Protein AF-A0A9N9KKE2-F1 (afdb_monomer)

InterPro domains:
  IPR001128 Cytochrome P450 [PF00067] (2-79)
  IPR002401 Cytochrome P450, E-class, group I [PR00463] (6-23)
  IPR002401 Cytochrome P450, E-class, group I [PR00463] (26-52)
  IPR002401 Cytochrome P450, E-class, group I [PR00463] (71-81)
  IPR036396 Cytochrome P450 superfamily [G3DSA:1.10.630.10] (1-81)
  IPR036396 Cytochrome P450 superfamily [SSF48264] (2-80)
  IPR050196 Cytochrome P450 Monooxygenases [PTHR24291] (3-79)

Sequence (81 aa):
PMTVNEIKAVLFDVLLGGVSALSSALCFIIYNVAKNPEILGKIHKEIEQVIGLDPDTEITHENLKKCHYLEALIKEAMRHT

Solvent-accessible surface area (backbone atoms only — not comparable to full-atom values): 4688 Å² total; per-residue (Å²): 134,86,50,74,65,56,53,50,52,53,52,49,51,53,48,57,58,46,50,56,56,51,51,51,29,50,52,47,44,52,53,52,36,73,75,33,61,69,55,44,53,50,46,53,51,46,44,42,73,60,68,44,85,57,87,84,56,82,88,46,73,76,41,58,72,67,39,57,66,55,50,51,51,53,52,53,25,58,71,77,100

Structure (mmCIF, N/CA/C/O backbone):
data_AF-A0A9N9KKE2-F1
#
_entry.id   AF-A0A9N9KKE2-F1
#
loop_
_atom_site.group_PDB
_atom_site.id
_atom_site.type_symbol
_atom_site.label_atom_id
_atom_site.label_alt_id
_atom_site.label_comp_id
_atom_site.label_asym_id
_atom_site.label_entity_id
_atom_site.label_seq_id
_atom_site.pdbx_PDB_ins_code
_atom_site.Cartn_x
_atom_site.Cartn_y
_atom_site.Cartn_z
_atom_site.occupancy
_atom_site.B_iso_or_equiv
_atom_site.auth_seq_id
_atom_site.auth_comp_id
_atom_site.auth_asym_id
_atom_site.auth_atom_id
_atom_site.pdbx_PDB_model_num
ATOM 1 N N . PRO A 1 1 ? 12.970 -0.628 -34.103 1.00 78.50 1 PRO A N 1
ATOM 2 C CA . PRO A 1 1 ? 12.777 -1.677 -33.073 1.00 78.50 1 PRO A CA 1
ATOM 3 C C . PRO A 1 1 ? 13.810 -1.538 -31.946 1.00 78.50 1 PRO A C 1
ATOM 5 O O . PRO A 1 1 ? 14.991 -1.400 -32.245 1.00 78.50 1 PRO A O 1
ATOM 8 N N . MET A 1 2 ? 13.364 -1.532 -30.684 1.00 84.81 2 MET A N 1
ATOM 9 C CA . MET A 1 2 ? 14.269 -1.482 -29.526 1.00 84.81 2 MET A CA 1
ATOM 10 C C . MET A 1 2 ? 15.061 -2.786 -29.402 1.00 84.81 2 MET A C 1
ATOM 12 O O . MET A 1 2 ? 14.530 -3.874 -29.639 1.00 84.81 2 MET A O 1
ATOM 16 N N . THR A 1 3 ? 16.324 -2.677 -29.015 1.00 95.88 3 THR A N 1
ATOM 17 C CA . THR A 1 3 ? 17.183 -3.813 -28.685 1.00 95.88 3 THR A CA 1
ATOM 18 C C . THR A 1 3 ? 16.819 -4.391 -27.316 1.00 95.88 3 THR A C 1
ATOM 20 O O . THR A 1 3 ? 16.254 -3.719 -26.455 1.00 95.88 3 THR A O 1
ATOM 23 N N . VAL A 1 4 ? 17.199 -5.647 -27.066 1.00 94.75 4 VAL A N 1
ATOM 24 C CA . VAL A 1 4 ? 16.995 -6.297 -25.757 1.00 94.75 4 VAL A CA 1
ATOM 25 C C . VAL A 1 4 ? 17.665 -5.512 -24.621 1.00 94.75 4 VAL A C 1
ATOM 27 O O . VAL A 1 4 ? 17.148 -5.483 -23.507 1.00 94.75 4 VAL A O 1
ATOM 30 N N . ASN A 1 5 ? 18.795 -4.854 -24.892 1.00 94.56 5 ASN A N 1
ATOM 31 C CA . ASN A 1 5 ? 19.498 -4.046 -23.896 1.00 94.56 5 ASN A CA 1
ATOM 32 C C . ASN A 1 5 ? 18.743 -2.755 -23.567 1.00 94.56 5 ASN A C 1
ATOM 34 O O . ASN A 1 5 ? 18.655 -2.400 -22.397 1.00 94.56 5 ASN A O 1
ATOM 38 N N . GLU A 1 6 ? 18.144 -2.100 -24.563 1.00 94.31 6 GLU A N 1
ATOM 39 C CA . GLU A 1 6 ? 17.289 -0.928 -24.339 1.00 94.31 6 GLU A CA 1
ATOM 40 C C . GLU A 1 6 ? 16.022 -1.304 -23.560 1.00 94.31 6 GLU A C 1
ATOM 42 O O . GLU A 1 6 ? 15.662 -0.611 -22.614 1.00 94.31 6 GLU A O 1
ATOM 47 N N . ILE A 1 7 ? 15.400 -2.450 -23.866 1.00 95.25 7 ILE A N 1
ATOM 48 C CA . ILE A 1 7 ? 14.243 -2.960 -23.105 1.00 95.25 7 ILE A CA 1
ATOM 49 C C . ILE A 1 7 ? 14.622 -3.214 -21.640 1.00 95.25 7 ILE A C 1
ATOM 51 O O . ILE A 1 7 ? 13.885 -2.828 -20.733 1.00 95.25 7 ILE A O 1
ATOM 55 N N . LYS A 1 8 ? 15.781 -3.837 -21.392 1.00 94.38 8 LYS A N 1
ATOM 56 C CA . LYS A 1 8 ? 16.285 -4.056 -20.028 1.00 94.38 8 LYS A CA 1
ATOM 57 C C . LYS A 1 8 ? 16.553 -2.738 -19.311 1.00 94.38 8 LYS A C 1
ATOM 59 O O . LYS A 1 8 ? 16.176 -2.612 -18.152 1.00 94.38 8 LYS A O 1
ATOM 64 N N . ALA A 1 9 ? 17.176 -1.773 -19.984 1.00 94.38 9 ALA A N 1
ATOM 65 C CA . ALA A 1 9 ? 17.470 -0.468 -19.403 1.00 94.38 9 ALA A CA 1
ATOM 66 C C . ALA A 1 9 ? 16.187 0.265 -18.984 1.00 94.38 9 ALA A C 1
ATOM 68 O O . ALA A 1 9 ? 16.095 0.710 -17.845 1.00 94.38 9 ALA A O 1
ATOM 69 N N . VAL A 1 10 ? 15.171 0.301 -19.853 1.00 94.38 10 VAL A N 1
ATOM 70 C CA . VAL A 1 10 ? 13.864 0.903 -19.540 1.00 94.38 10 VAL A CA 1
ATOM 71 C C . VAL A 1 10 ? 13.176 0.178 -18.384 1.00 94.38 10 VAL A C 1
ATOM 73 O O . VAL A 1 10 ? 12.640 0.823 -17.489 1.00 94.38 10 VAL A O 1
ATOM 76 N N . LEU A 1 11 ? 13.215 -1.158 -18.359 1.00 93.88 11 LEU A N 1
ATOM 77 C CA . LEU A 1 11 ? 12.649 -1.928 -17.251 1.00 93.88 11 LEU A CA 1
ATOM 78 C C . LEU A 1 11 ? 13.327 -1.579 -15.918 1.00 93.88 11 LEU A C 1
ATOM 80 O O . LEU A 1 11 ? 12.641 -1.369 -14.922 1.00 93.88 11 LEU A O 1
ATOM 84 N N . PHE A 1 12 ? 14.659 -1.502 -15.898 1.00 94.19 12 PHE A N 1
ATOM 85 C CA . PHE A 1 12 ? 15.404 -1.116 -14.699 1.00 94.19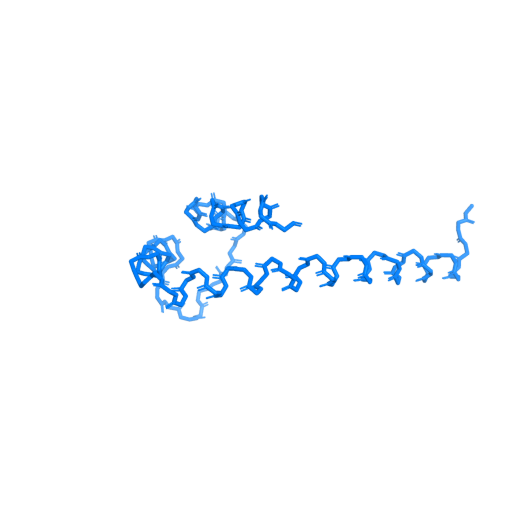 12 PHE A CA 1
ATOM 86 C C . PHE A 1 12 ? 15.084 0.308 -14.252 1.00 94.19 12 PHE A C 1
ATOM 88 O O . PHE A 1 12 ? 14.907 0.528 -13.057 1.00 94.19 12 PHE A O 1
ATOM 95 N N . ASP A 1 13 ? 14.972 1.247 -15.188 1.00 91.81 13 ASP A N 1
ATOM 96 C CA . ASP A 1 13 ? 14.641 2.640 -14.888 1.00 91.81 13 ASP A CA 1
ATOM 97 C C . ASP A 1 13 ? 13.249 2.763 -14.244 1.00 91.81 13 ASP A C 1
ATOM 99 O O . ASP A 1 13 ? 13.100 3.348 -13.170 1.00 91.81 13 ASP A O 1
ATOM 103 N N . VAL A 1 14 ? 12.242 2.091 -14.818 1.00 92.00 14 VAL A N 1
ATOM 104 C CA . VAL A 1 14 ? 10.878 2.041 -14.263 1.00 92.00 14 VAL A CA 1
ATOM 105 C C . VAL A 1 14 ? 10.856 1.393 -12.878 1.00 92.00 14 VAL A C 1
ATOM 107 O O . VAL A 1 14 ? 10.184 1.893 -11.976 1.00 92.00 14 VAL A O 1
ATOM 110 N N . LEU A 1 15 ? 11.590 0.294 -12.685 1.00 92.12 15 LEU A N 1
ATOM 111 C CA . LEU A 1 15 ? 11.662 -0.383 -11.390 1.00 92.12 15 LEU A CA 1
ATOM 112 C C . LEU A 1 15 ? 12.320 0.504 -10.328 1.00 92.12 15 LEU A C 1
ATOM 114 O O . LEU A 1 15 ? 11.770 0.650 -9.240 1.00 92.12 15 LEU A O 1
ATOM 118 N N . LEU A 1 16 ? 13.464 1.120 -10.629 1.00 89.50 16 LEU A N 1
ATOM 119 C CA . LEU A 1 16 ? 14.174 1.983 -9.680 1.00 89.50 16 LEU A CA 1
ATOM 120 C C . LEU A 1 16 ? 13.356 3.232 -9.326 1.00 89.50 16 LEU A C 1
ATOM 122 O O . LEU A 1 16 ? 13.226 3.571 -8.144 1.00 89.50 16 LEU A O 1
ATOM 126 N N . GLY A 1 17 ? 12.751 3.876 -10.327 1.00 86.31 17 GLY A N 1
ATOM 127 C CA . GLY A 1 17 ? 11.855 5.013 -10.118 1.00 86.31 17 GLY A CA 1
ATOM 128 C C . GLY A 1 17 ? 10.630 4.636 -9.283 1.00 86.31 17 GLY A C 1
ATOM 129 O O . GLY A 1 17 ? 10.295 5.326 -8.322 1.00 86.31 17 GLY A O 1
ATOM 130 N N . GLY A 1 18 ? 10.002 3.497 -9.586 1.00 85.50 18 GLY A N 1
ATOM 131 C CA . GLY A 1 18 ? 8.817 3.020 -8.876 1.00 85.50 18 GLY A CA 1
ATOM 132 C C . GLY A 1 18 ? 9.091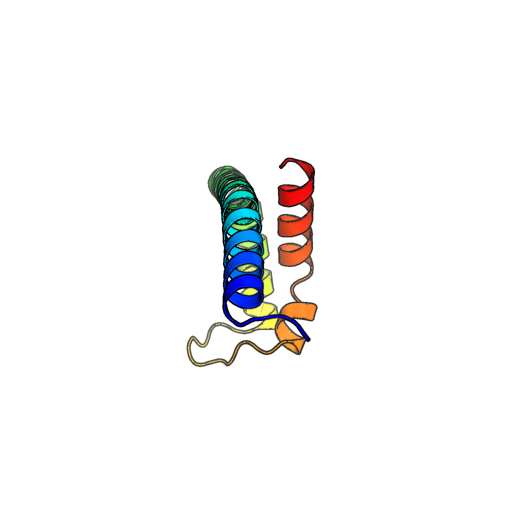 2.622 -7.425 1.00 85.50 18 GLY A C 1
ATOM 133 O O . GLY A 1 18 ? 8.327 2.989 -6.534 1.00 85.50 18 GLY A O 1
ATOM 134 N N . VAL A 1 19 ? 10.189 1.907 -7.160 1.00 89.69 19 VAL A N 1
ATOM 135 C CA . VAL A 1 19 ? 10.511 1.395 -5.815 1.00 89.69 19 VAL A CA 1
ATOM 136 C C . VAL A 1 19 ? 10.714 2.528 -4.813 1.00 89.69 19 VAL A C 1
ATOM 138 O O . VAL A 1 19 ? 10.193 2.457 -3.700 1.00 89.69 19 VAL A O 1
ATOM 141 N N . SER A 1 20 ? 11.437 3.582 -5.196 1.00 82.06 20 SER A N 1
ATOM 142 C CA . SER A 1 20 ? 11.697 4.715 -4.300 1.00 82.06 20 SER A CA 1
ATOM 143 C C . SER A 1 20 ? 10.410 5.461 -3.924 1.00 82.06 20 SER A C 1
ATOM 145 O O . SER A 1 20 ? 10.153 5.679 -2.738 1.00 82.06 20 SER A O 1
ATOM 147 N N . ALA A 1 21 ? 9.556 5.769 -4.904 1.00 83.44 21 ALA A N 1
ATOM 148 C CA . ALA A 1 21 ? 8.274 6.434 -4.676 1.00 83.44 21 ALA A CA 1
ATOM 149 C C . ALA A 1 21 ? 7.310 5.581 -3.828 1.00 83.44 21 ALA A C 1
ATOM 151 O O . ALA A 1 21 ? 6.724 6.078 -2.864 1.00 83.44 21 ALA A O 1
ATOM 152 N N . LEU A 1 22 ? 7.188 4.283 -4.140 1.00 87.94 22 LEU A N 1
ATOM 153 C CA . LEU A 1 22 ? 6.345 3.351 -3.383 1.00 87.94 22 LEU A CA 1
ATOM 154 C C . LEU A 1 22 ? 6.828 3.191 -1.939 1.00 87.94 22 LEU A C 1
ATOM 156 O O . LEU A 1 22 ? 6.008 3.170 -1.024 1.00 87.94 22 LEU A O 1
ATOM 160 N N . SER A 1 23 ? 8.144 3.114 -1.717 1.00 88.62 23 SER A N 1
ATOM 161 C CA . SER A 1 23 ? 8.715 2.998 -0.372 1.00 88.62 23 SER A CA 1
ATOM 162 C C . SER A 1 23 ? 8.352 4.199 0.500 1.00 88.62 23 SER A C 1
ATOM 164 O O . SER A 1 23 ? 7.937 4.017 1.645 1.00 88.62 23 SER A O 1
ATOM 166 N N . SER A 1 24 ? 8.487 5.419 -0.022 1.00 87.31 24 SER A N 1
ATOM 167 C CA . SER A 1 24 ? 8.154 6.636 0.724 1.00 87.31 24 SER A CA 1
ATOM 168 C C . SER A 1 24 ? 6.655 6.728 1.024 1.00 87.31 24 SER A C 1
ATOM 170 O O . SER A 1 24 ? 6.277 6.972 2.173 1.00 87.31 24 SER A O 1
ATOM 172 N N . ALA A 1 25 ? 5.803 6.427 0.037 1.00 88.38 25 ALA A N 1
ATOM 173 C CA . ALA A 1 25 ? 4.354 6.404 0.224 1.00 88.38 25 ALA A CA 1
ATOM 174 C C . ALA A 1 25 ? 3.931 5.371 1.284 1.00 88.38 25 ALA A C 1
ATOM 176 O O . ALA A 1 25 ? 3.159 5.693 2.188 1.00 88.38 25 ALA A O 1
ATOM 177 N N . LEU A 1 26 ? 4.476 4.150 1.233 1.00 90.31 26 LEU A N 1
ATOM 178 C CA . LEU A 1 26 ? 4.194 3.102 2.219 1.00 90.31 26 LEU A CA 1
ATOM 179 C C . LEU A 1 26 ? 4.649 3.497 3.626 1.00 90.31 26 LEU A C 1
ATOM 181 O O . LEU A 1 26 ? 3.889 3.317 4.578 1.00 90.31 26 LEU A O 1
ATOM 185 N N . CYS A 1 27 ? 5.842 4.081 3.771 1.00 91.50 27 CYS A N 1
ATOM 186 C CA . CYS A 1 27 ? 6.312 4.603 5.056 1.00 91.50 27 CYS A CA 1
ATOM 187 C C . CYS A 1 27 ? 5.347 5.649 5.627 1.00 91.50 27 CYS A C 1
ATOM 189 O O . CYS A 1 27 ? 5.004 5.585 6.809 1.00 91.50 27 CYS A O 1
ATOM 191 N N . PHE A 1 28 ? 4.872 6.580 4.796 1.00 89.94 28 PHE A N 1
ATOM 192 C CA . PHE A 1 28 ? 3.921 7.601 5.226 1.00 89.94 28 PHE A CA 1
ATOM 193 C C . PHE A 1 28 ? 2.573 6.997 5.639 1.00 89.94 28 PHE A C 1
ATOM 195 O O . PHE A 1 28 ? 2.025 7.372 6.681 1.00 89.94 28 PHE A O 1
ATOM 202 N N . ILE A 1 29 ? 2.052 6.040 4.864 1.00 91.75 29 ILE A N 1
ATOM 203 C CA . ILE A 1 29 ? 0.813 5.318 5.184 1.00 91.75 29 ILE A CA 1
ATOM 204 C C . ILE A 1 29 ? 0.952 4.619 6.536 1.00 91.75 29 ILE A C 1
ATOM 206 O O . ILE A 1 29 ? 0.147 4.862 7.432 1.00 91.75 29 ILE A O 1
ATOM 210 N N . ILE A 1 30 ? 1.994 3.801 6.713 1.00 91.50 30 ILE A N 1
ATOM 211 C CA . ILE A 1 30 ? 2.218 3.038 7.948 1.00 91.50 30 ILE A CA 1
ATOM 212 C C . ILE A 1 30 ? 2.367 3.984 9.142 1.00 91.50 30 ILE A C 1
ATOM 214 O O . ILE A 1 30 ? 1.743 3.757 10.177 1.00 91.50 30 ILE A O 1
ATOM 218 N N . TYR A 1 31 ? 3.129 5.071 8.996 1.00 91.19 31 TYR A N 1
ATOM 219 C CA . TYR A 1 31 ? 3.299 6.072 10.049 1.00 91.19 31 TYR A CA 1
ATOM 220 C C . TYR A 1 31 ? 1.962 6.692 10.484 1.00 91.19 31 TYR A C 1
ATOM 222 O O . TYR A 1 31 ? 1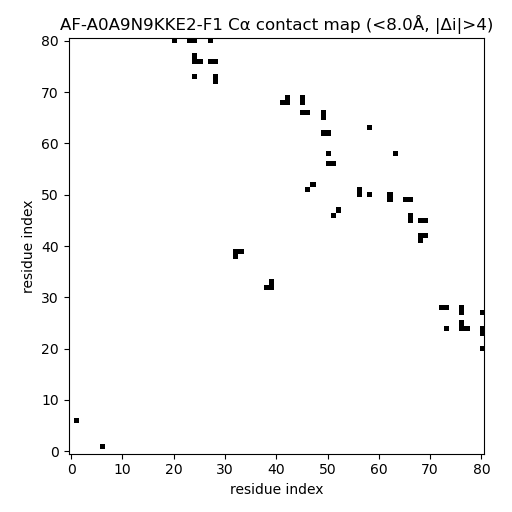.670 6.772 11.679 1.00 91.19 31 TYR A O 1
ATOM 230 N N . ASN A 1 32 ? 1.123 7.100 9.528 1.00 88.06 32 ASN A N 1
ATOM 231 C CA . ASN A 1 32 ? -0.168 7.718 9.832 1.00 88.06 32 ASN A CA 1
ATOM 232 C C . ASN A 1 32 ? -1.169 6.718 10.412 1.00 88.06 32 ASN A C 1
ATOM 234 O O . ASN A 1 32 ? -1.883 7.060 11.352 1.00 88.06 32 ASN A O 1
ATOM 238 N N . VAL A 1 33 ? -1.207 5.489 9.899 1.00 92.00 33 VAL A N 1
ATOM 239 C CA . VAL A 1 33 ? -2.084 4.429 10.412 1.00 92.00 33 VAL A CA 1
ATOM 240 C C . VAL A 1 33 ? -1.682 4.033 11.836 1.00 92.00 33 VAL A C 1
ATOM 242 O O . VAL A 1 33 ? -2.546 3.909 12.700 1.00 92.00 33 VAL A O 1
ATOM 245 N N . ALA A 1 34 ? -0.381 3.904 12.117 1.00 91.00 34 ALA A N 1
ATOM 246 C CA . ALA A 1 34 ? 0.120 3.565 13.451 1.00 91.00 34 ALA A CA 1
ATOM 247 C C . ALA A 1 34 ? -0.170 4.659 14.492 1.00 91.00 34 ALA A C 1
ATOM 249 O O . ALA A 1 34 ? -0.396 4.357 15.663 1.00 91.00 34 ALA A O 1
ATOM 250 N N . LYS A 1 35 ? -0.169 5.931 14.076 1.00 92.12 35 LYS A N 1
ATOM 251 C CA . LYS A 1 35 ? -0.437 7.073 14.961 1.00 92.12 35 LYS A CA 1
ATOM 252 C C . LYS A 1 35 ? -1.932 7.333 15.185 1.00 92.12 35 LYS A C 1
ATOM 254 O O . LYS A 1 35 ? -2.284 7.920 16.204 1.00 92.12 35 LYS A O 1
ATOM 259 N N . ASN A 1 36 ? -2.790 6.903 14.260 1.00 91.88 36 ASN A N 1
ATOM 260 C CA . ASN A 1 36 ? -4.226 7.186 14.266 1.00 91.88 36 ASN A CA 1
ATOM 261 C C . ASN A 1 36 ? -5.029 5.871 14.186 1.00 91.88 36 ASN A C 1
ATOM 263 O O . ASN A 1 36 ? -5.441 5.455 13.096 1.00 91.88 36 ASN A O 1
ATOM 267 N N . PRO A 1 37 ? -5.266 5.185 15.318 1.00 92.12 37 PRO A N 1
ATOM 268 C CA . PRO A 1 37 ? -5.965 3.900 15.335 1.00 92.12 37 PRO A CA 1
ATOM 269 C C . PRO A 1 37 ? -7.400 3.984 14.791 1.00 92.12 37 PRO A C 1
ATOM 271 O O . PRO A 1 37 ? -7.918 2.981 14.2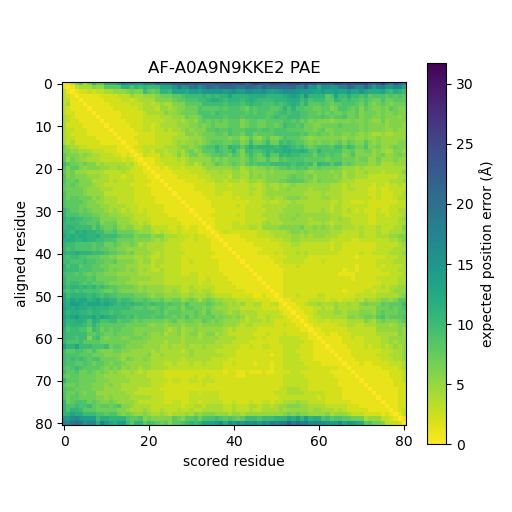95 1.00 92.12 37 PRO A O 1
ATOM 274 N N . GLU A 1 38 ? -8.045 5.159 14.801 1.00 94.25 38 GLU A N 1
ATOM 275 C CA . GLU A 1 38 ? -9.352 5.318 14.155 1.00 94.25 38 GLU A CA 1
ATOM 276 C C . GLU A 1 38 ? -9.293 5.153 12.631 1.00 94.25 38 GLU A C 1
ATOM 278 O O . GLU A 1 38 ? -10.257 4.676 12.029 1.00 94.25 38 GLU A O 1
ATOM 283 N N . ILE A 1 39 ? -8.169 5.516 12.001 1.00 92.88 39 ILE A N 1
ATOM 284 C CA . ILE A 1 39 ? -7.950 5.329 10.562 1.00 92.88 39 ILE A CA 1
ATOM 285 C C . ILE A 1 39 ? -7.829 3.835 10.268 1.00 92.88 39 ILE A C 1
ATOM 287 O O . ILE A 1 39 ? -8.503 3.338 9.365 1.00 92.88 39 ILE A O 1
ATOM 291 N N . LEU A 1 40 ? -7.043 3.108 11.071 1.00 91.94 40 LEU A N 1
ATOM 292 C CA . LEU A 1 40 ? -6.913 1.657 10.947 1.00 91.94 40 LEU A CA 1
ATOM 293 C C . LEU A 1 40 ? -8.276 0.966 11.060 1.00 91.94 40 LEU A C 1
ATOM 295 O O . LEU A 1 40 ? -8.617 0.149 10.210 1.00 91.94 40 LEU A O 1
ATOM 299 N N . GLY A 1 41 ? -9.081 1.342 12.058 1.00 94.75 41 GLY A N 1
ATOM 300 C CA . GLY A 1 41 ? -10.422 0.785 12.246 1.00 94.75 41 GLY A CA 1
ATOM 301 C C . GLY A 1 41 ? -11.352 1.031 11.053 1.00 94.75 41 GLY A C 1
ATOM 302 O O . GLY A 1 41 ? -12.097 0.133 10.660 1.00 94.75 41 GLY A O 1
ATOM 303 N N . LYS A 1 42 ? -11.289 2.217 10.433 1.00 95.12 42 LYS A N 1
ATOM 304 C CA . LYS A 1 42 ? -12.069 2.533 9.223 1.00 95.12 42 LYS A CA 1
ATOM 305 C C . LYS A 1 42 ? -11.639 1.696 8.021 1.00 95.12 42 LYS A C 1
ATOM 307 O O . LYS A 1 42 ? -12.508 1.175 7.331 1.00 95.12 42 LYS A O 1
ATOM 312 N N . ILE A 1 43 ? -10.333 1.540 7.800 1.00 93.81 43 ILE A N 1
ATOM 313 C CA . ILE A 1 43 ? -9.791 0.724 6.701 1.00 93.81 43 ILE A CA 1
ATOM 314 C C . ILE A 1 43 ? -10.182 -0.741 6.886 1.00 93.81 43 ILE A C 1
ATOM 316 O O . ILE A 1 43 ? -10.682 -1.361 5.956 1.00 93.81 43 ILE A O 1
ATOM 320 N N . HIS A 1 44 ? -10.003 -1.283 8.094 1.00 93.56 44 HIS A N 1
ATOM 321 C CA . HIS A 1 44 ? -10.365 -2.669 8.393 1.00 93.56 44 HIS A CA 1
ATOM 322 C C . HIS A 1 44 ? -11.850 -2.925 8.134 1.00 93.56 44 HIS A C 1
ATOM 324 O O . HIS A 1 44 ? -12.203 -3.893 7.469 1.00 93.56 44 HIS A O 1
ATOM 330 N N . LYS A 1 45 ? -12.710 -2.012 8.599 1.00 96.44 45 LYS A N 1
ATOM 331 C CA . LYS A 1 45 ? -14.152 -2.099 8.380 1.00 96.44 45 LYS A CA 1
ATOM 332 C C . LYS A 1 45 ? -14.521 -2.004 6.900 1.00 96.44 45 LYS A C 1
ATOM 334 O O . LYS A 1 45 ? -15.409 -2.721 6.459 1.00 96.44 45 LYS A O 1
ATOM 339 N N . GLU A 1 46 ? -13.869 -1.130 6.137 1.00 96.31 46 GLU A N 1
ATOM 340 C CA . GLU A 1 46 ? -14.101 -1.033 4.693 1.00 96.31 46 GLU A CA 1
ATOM 341 C C . GLU A 1 46 ? -13.706 -2.329 3.976 1.00 96.31 46 GLU A C 1
ATOM 343 O O . GLU A 1 46 ? -14.492 -2.855 3.191 1.00 96.31 46 GLU A O 1
ATOM 348 N N . ILE A 1 47 ? -12.530 -2.881 4.283 1.00 94.19 47 ILE A N 1
ATOM 349 C CA . ILE A 1 47 ? -12.059 -4.146 3.704 1.00 94.19 47 ILE A CA 1
ATOM 350 C C . ILE A 1 47 ? -13.023 -5.285 4.047 1.00 94.19 47 ILE A C 1
ATOM 352 O O . ILE A 1 47 ? -13.430 -6.028 3.158 1.00 94.19 47 ILE A O 1
ATOM 356 N N . GLU A 1 48 ? -13.449 -5.386 5.305 1.00 95.56 48 GLU A N 1
ATOM 357 C CA . GLU A 1 48 ? -14.435 -6.374 5.747 1.00 95.56 48 GLU A CA 1
ATOM 358 C C . GLU A 1 48 ? -15.771 -6.234 4.998 1.00 95.56 48 GLU A C 1
ATOM 360 O O . GLU A 1 48 ? -16.368 -7.233 4.608 1.00 95.56 48 GLU A O 1
ATOM 365 N N . GLN A 1 49 ? -16.235 -5.008 4.753 1.00 95.75 49 GLN A N 1
ATOM 366 C CA . GLN A 1 49 ? -17.491 -4.757 4.041 1.00 95.75 49 GLN A CA 1
ATOM 367 C C . GLN A 1 49 ? -17.413 -5.057 2.541 1.00 95.75 49 GLN A C 1
ATOM 369 O O . GLN A 1 49 ? -18.412 -5.460 1.944 1.00 95.75 49 GLN A O 1
ATOM 374 N N . VAL A 1 50 ? -16.259 -4.812 1.921 1.00 95.62 50 VAL A N 1
ATOM 375 C CA . VAL A 1 50 ? -16.082 -4.911 0.468 1.00 95.62 50 VAL A CA 1
ATOM 376 C C . VAL A 1 50 ? -15.594 -6.293 0.039 1.00 95.62 50 VAL A C 1
ATOM 378 O O . VAL A 1 50 ? -16.059 -6.815 -0.974 1.00 95.62 50 VAL A O 1
ATOM 381 N N . ILE A 1 51 ? -14.642 -6.857 0.780 1.00 93.94 51 ILE A N 1
ATOM 382 C CA . ILE A 1 51 ? -13.942 -8.105 0.452 1.00 93.94 51 ILE A CA 1
ATOM 383 C C . ILE A 1 51 ? -14.437 -9.248 1.345 1.00 93.94 51 ILE A C 1
ATOM 385 O O . ILE A 1 51 ? -14.573 -10.366 0.866 1.00 93.94 51 ILE A O 1
ATOM 389 N N . GLY A 1 52 ? -14.771 -8.972 2.606 1.00 92.81 52 GLY A N 1
ATOM 390 C CA . GLY A 1 52 ? -15.113 -9.996 3.595 1.00 92.81 52 GLY A CA 1
ATOM 391 C C . GLY A 1 52 ? -13.926 -10.377 4.482 1.00 92.81 52 GLY A C 1
ATOM 392 O O . GLY A 1 52 ? -12.822 -9.858 4.335 1.00 92.81 52 GLY A O 1
ATOM 393 N N . LEU A 1 53 ? -14.173 -11.270 5.444 1.00 92.00 53 LEU A N 1
ATOM 394 C CA . LEU A 1 53 ? -13.164 -11.750 6.403 1.00 92.00 53 LEU A CA 1
ATOM 395 C C . LEU A 1 53 ? -12.554 -13.103 6.027 1.00 92.00 53 LEU A C 1
ATOM 397 O O . LEU A 1 53 ? -11.645 -13.565 6.714 1.00 92.00 53 LEU A O 1
ATOM 401 N N . ASP A 1 54 ? -13.078 -13.759 4.991 1.00 93.81 54 ASP A N 1
ATOM 402 C CA . ASP A 1 54 ? -12.586 -15.063 4.568 1.00 93.81 54 ASP A CA 1
ATOM 403 C C . ASP A 1 54 ? -11.241 -14.892 3.834 1.00 93.81 54 ASP A C 1
ATOM 405 O O . ASP A 1 54 ? -11.215 -14.253 2.775 1.00 93.81 54 ASP A O 1
ATOM 409 N N . PRO A 1 55 ? -10.130 -15.427 4.380 1.00 89.50 55 PRO A N 1
ATOM 410 C CA . PRO A 1 55 ? -8.803 -15.297 3.784 1.00 89.50 55 PRO A CA 1
ATOM 411 C C . PRO A 1 55 ? -8.676 -15.979 2.418 1.00 89.50 55 PRO A C 1
ATOM 413 O O . PRO A 1 55 ? -7.767 -15.625 1.668 1.00 89.50 55 PRO A O 1
ATOM 416 N N . ASP A 1 56 ? -9.575 -16.909 2.079 1.00 94.00 56 ASP A N 1
ATOM 417 C CA . ASP A 1 56 ? -9.602 -17.570 0.771 1.00 94.00 56 ASP A CA 1
ATOM 418 C C . ASP A 1 56 ? -10.363 -16.744 -0.287 1.00 94.00 56 ASP A C 1
ATOM 420 O O . ASP A 1 56 ? -10.407 -17.117 -1.464 1.00 94.00 56 ASP A O 1
ATOM 424 N N . THR A 1 57 ? -10.945 -15.598 0.095 1.00 92.81 57 THR A N 1
ATOM 425 C CA . THR A 1 57 ? -11.644 -14.717 -0.848 1.00 92.81 57 THR A CA 1
ATOM 426 C C . THR A 1 57 ? -10.669 -14.095 -1.839 1.00 92.81 57 THR A C 1
ATOM 428 O O . THR A 1 57 ? -9.736 -13.378 -1.474 1.00 92.81 57 THR A O 1
ATOM 431 N N . GLU A 1 58 ? -10.933 -14.292 -3.129 1.00 93.69 58 GLU A N 1
ATOM 432 C CA . GLU A 1 58 ? -10.142 -13.675 -4.186 1.00 93.69 58 GLU A CA 1
ATOM 433 C C . GLU A 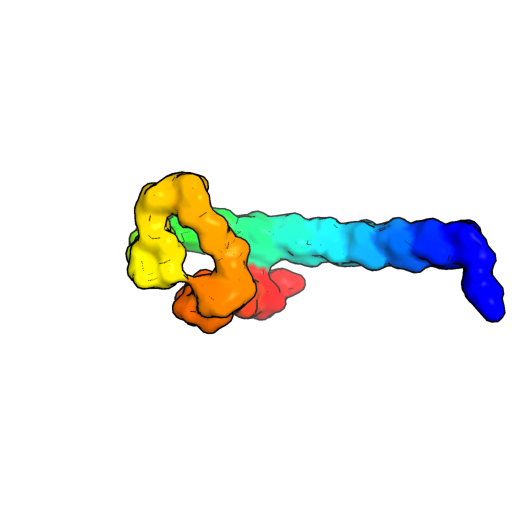1 58 ? -10.332 -12.148 -4.219 1.00 93.69 58 GLU A C 1
ATOM 435 O O . GLU A 1 58 ? -11.446 -11.615 -4.306 1.00 93.69 58 GLU A O 1
ATOM 440 N N . ILE A 1 59 ? -9.215 -11.419 -4.201 1.00 94.44 59 ILE A N 1
ATOM 441 C CA . ILE A 1 59 ? -9.217 -9.965 -4.354 1.00 94.44 59 ILE A CA 1
ATOM 442 C C . ILE A 1 59 ? -9.370 -9.630 -5.837 1.00 94.44 59 ILE A C 1
ATOM 444 O O . ILE A 1 59 ? -8.423 -9.705 -6.618 1.00 94.44 59 ILE A O 1
ATOM 448 N N . THR A 1 60 ? -10.574 -9.215 -6.224 1.00 94.69 60 THR A N 1
ATOM 449 C CA . THR A 1 60 ? -10.872 -8.804 -7.600 1.00 94.69 60 THR A CA 1
ATOM 450 C C . THR A 1 60 ? -10.682 -7.300 -7.806 1.00 94.69 60 THR A C 1
ATOM 452 O O . THR A 1 60 ? -10.775 -6.495 -6.876 1.00 94.69 60 THR A O 1
ATOM 455 N N . HIS A 1 61 ? -10.481 -6.888 -9.060 1.00 93.44 61 HIS A N 1
ATOM 456 C CA . HIS A 1 61 ? -10.393 -5.468 -9.413 1.00 93.44 61 HIS A CA 1
ATOM 457 C C . HIS A 1 61 ? -11.673 -4.687 -9.063 1.00 93.44 61 HIS A C 1
ATOM 459 O O . HIS A 1 61 ? -11.605 -3.534 -8.640 1.00 93.44 61 HIS A O 1
ATOM 465 N N . GLU A 1 62 ? -12.841 -5.322 -9.185 1.00 93.88 62 GLU A N 1
ATOM 466 C CA . GLU A 1 62 ? -14.129 -4.715 -8.833 1.00 93.88 62 GLU A CA 1
ATOM 467 C C . GLU A 1 62 ? -14.292 -4.527 -7.321 1.00 93.88 62 GLU A C 1
ATOM 469 O O . GLU A 1 62 ? -14.908 -3.551 -6.893 1.00 93.88 62 GLU A O 1
ATOM 474 N N . ASN A 1 63 ? -13.703 -5.407 -6.505 1.00 92.25 63 ASN A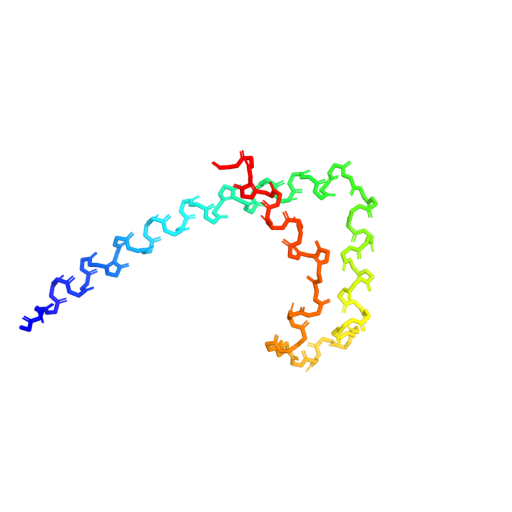 N 1
ATOM 475 C CA . ASN A 1 63 ? -13.640 -5.210 -5.059 1.00 92.25 63 ASN A CA 1
ATOM 476 C C . ASN A 1 63 ? -12.732 -4.021 -4.726 1.00 92.25 63 ASN A C 1
ATOM 478 O O . ASN A 1 63 ? -13.149 -3.112 -4.016 1.00 92.25 63 ASN A O 1
ATOM 482 N N . LEU A 1 64 ? -11.535 -3.950 -5.316 1.00 92.75 64 LEU A N 1
ATOM 483 C CA . LEU A 1 64 ? -10.600 -2.846 -5.066 1.00 92.75 64 LEU A CA 1
ATOM 484 C C . LEU A 1 64 ? -11.184 -1.468 -5.413 1.00 92.75 64 LEU A C 1
ATOM 486 O O . LEU A 1 64 ? -10.962 -0.514 -4.672 1.00 92.75 64 LEU A O 1
ATOM 490 N N . LYS A 1 65 ? -11.979 -1.358 -6.486 1.00 94.50 65 LYS A N 1
ATOM 491 C CA . LYS A 1 65 ? -12.667 -0.104 -6.853 1.00 94.50 65 LYS A CA 1
ATOM 492 C C . LYS A 1 65 ? -13.652 0.402 -5.798 1.00 94.50 65 LYS A C 1
ATOM 494 O O . LYS A 1 65 ? -13.978 1.586 -5.810 1.00 94.50 65 LYS A O 1
ATOM 499 N N . LYS A 1 66 ? -14.158 -0.476 -4.931 1.00 95.25 66 LYS A N 1
ATOM 500 C CA . LYS A 1 66 ? -15.112 -0.129 -3.867 1.00 95.25 66 LYS A CA 1
ATOM 501 C C . LYS A 1 66 ? -14.417 0.277 -2.562 1.00 95.25 66 LYS A C 1
ATOM 503 O O . LYS A 1 66 ? -15.085 0.796 -1.673 1.00 95.25 66 LYS A O 1
ATOM 508 N N . CYS A 1 67 ? -13.101 0.082 -2.442 1.00 95.19 67 CYS A N 1
ATOM 509 C CA . CYS A 1 67 ? -12.306 0.493 -1.281 1.00 95.19 67 CYS A CA 1
ATOM 510 C C . CYS A 1 67 ? -11.945 1.990 -1.352 1.00 95.19 67 CYS A C 1
ATOM 512 O O . CYS A 1 67 ? -10.787 2.371 -1.547 1.00 95.19 67 CYS A O 1
ATOM 514 N N . HIS A 1 68 ? -12.953 2.855 -1.252 1.00 95.69 68 HIS A N 1
ATOM 515 C CA . HIS A 1 68 ? -12.816 4.299 -1.452 1.00 95.69 68 HIS A CA 1
ATOM 516 C C . HIS A 1 68 ? -11.978 4.996 -0.371 1.00 95.69 68 HIS A C 1
ATOM 518 O O . HIS A 1 68 ? -11.245 5.942 -0.666 1.00 95.69 68 HIS A O 1
ATOM 524 N N . TYR A 1 69 ? -12.072 4.555 0.882 1.00 94.69 69 TYR A N 1
ATOM 525 C CA . TYR A 1 69 ? -11.313 5.109 1.997 1.00 94.69 69 TYR A CA 1
ATOM 526 C C . TYR A 1 69 ? -9.838 4.711 1.913 1.00 94.69 69 TYR A C 1
ATOM 528 O O . TYR A 1 69 ? -8.962 5.559 2.104 1.00 94.69 69 TYR A O 1
ATOM 536 N N . LEU A 1 70 ? -9.553 3.459 1.549 1.00 93.00 70 LEU A N 1
ATOM 537 C CA . LEU A 1 70 ? -8.199 3.005 1.240 1.00 93.00 70 LEU A CA 1
ATOM 538 C C . LEU A 1 70 ? -7.589 3.809 0.081 1.00 93.00 70 LEU A C 1
ATOM 540 O O . LEU A 1 70 ? -6.446 4.256 0.177 1.00 93.00 70 LEU A O 1
ATOM 544 N N . GLU A 1 71 ? -8.349 4.055 -0.989 1.00 93.38 71 GLU A N 1
ATOM 545 C CA . GLU A 1 71 ? -7.896 4.892 -2.106 1.00 93.38 71 GLU A CA 1
ATOM 546 C C . GLU A 1 71 ? -7.599 6.333 -1.654 1.00 93.38 71 GLU A C 1
ATOM 548 O O . 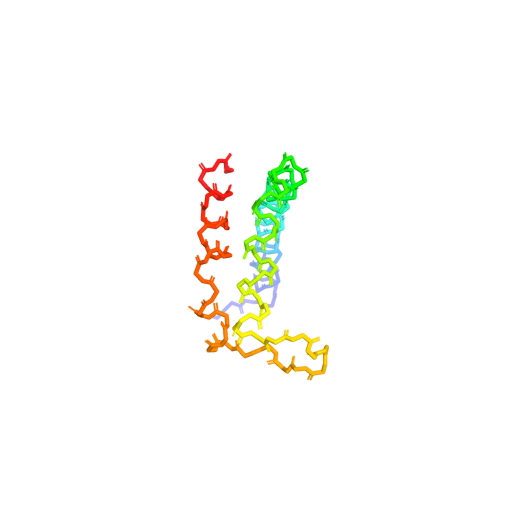GLU A 1 71 ? -6.573 6.909 -2.028 1.00 93.38 71 GLU A O 1
ATOM 553 N N . ALA A 1 72 ? -8.463 6.916 -0.818 1.00 92.94 72 ALA A N 1
ATOM 554 C CA . ALA A 1 72 ? -8.260 8.254 -0.267 1.00 92.94 72 ALA A CA 1
ATOM 555 C C . ALA A 1 72 ? -6.986 8.343 0.590 1.00 92.94 72 ALA A C 1
ATOM 557 O O . ALA A 1 72 ? -6.246 9.321 0.481 1.00 92.94 72 ALA A O 1
ATOM 558 N N . LEU A 1 73 ? -6.693 7.315 1.393 1.00 91.81 73 LEU A N 1
ATOM 559 C CA . LEU A 1 73 ? -5.465 7.233 2.186 1.00 91.81 73 LEU A CA 1
ATOM 560 C C . LEU A 1 73 ? -4.215 7.208 1.300 1.00 91.81 73 LEU A C 1
ATOM 562 O O . LEU A 1 73 ? -3.260 7.933 1.574 1.00 91.81 73 LEU A O 1
ATOM 566 N N . ILE A 1 74 ? -4.221 6.396 0.239 1.00 90.06 74 ILE A N 1
ATOM 567 C CA . ILE A 1 74 ? -3.097 6.312 -0.705 1.00 90.06 74 ILE A CA 1
ATOM 568 C C . ILE A 1 74 ? -2.876 7.668 -1.382 1.00 90.06 74 ILE A C 1
ATOM 570 O O . ILE A 1 74 ? -1.746 8.151 -1.437 1.00 90.06 74 ILE A O 1
ATOM 574 N N . LYS A 1 75 ? -3.952 8.320 -1.840 1.00 90.94 75 LYS A N 1
ATOM 575 C CA . LYS A 1 75 ? -3.878 9.661 -2.443 1.00 90.94 75 LYS A CA 1
ATOM 576 C C . LYS A 1 75 ? -3.317 10.697 -1.477 1.00 90.94 75 LYS A C 1
ATOM 578 O O . LYS A 1 75 ? -2.491 11.511 -1.877 1.00 90.94 75 LYS A O 1
ATOM 583 N N . GLU A 1 76 ? -3.732 10.660 -0.214 1.00 89.19 76 GLU A N 1
ATOM 584 C CA . GLU A 1 76 ? -3.206 11.572 0.800 1.00 89.19 76 GLU A CA 1
ATOM 585 C C . GLU A 1 76 ? -1.725 11.300 1.083 1.00 89.19 76 GLU A C 1
ATOM 587 O O . GLU A 1 76 ? -0.944 12.240 1.194 1.00 89.19 76 GLU A O 1
ATOM 592 N N . ALA A 1 77 ? -1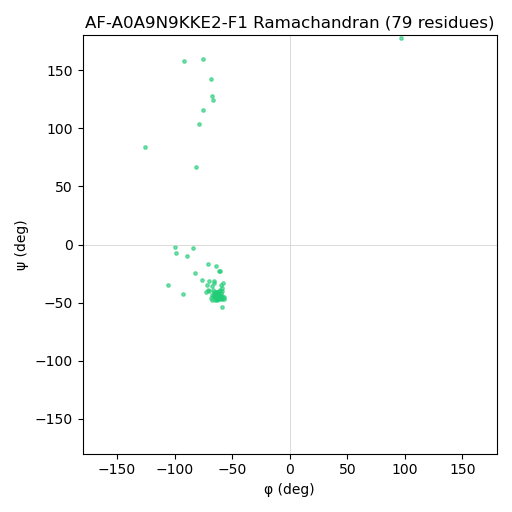.295 10.037 1.114 1.00 86.38 77 ALA A N 1
ATOM 593 C CA . ALA A 1 77 ? 0.117 9.700 1.276 1.00 86.38 77 ALA A CA 1
ATOM 594 C C . ALA A 1 77 ? 0.989 10.210 0.122 1.00 86.38 77 ALA A C 1
ATOM 596 O O . ALA A 1 77 ? 2.068 10.756 0.357 1.00 86.38 77 ALA A O 1
ATOM 597 N N . MET A 1 78 ? 0.488 10.098 -1.109 1.00 84.00 78 MET A N 1
ATOM 598 C CA . MET A 1 78 ? 1.132 10.652 -2.303 1.00 84.00 78 MET A CA 1
ATOM 599 C C . MET A 1 78 ? 1.074 12.183 -2.374 1.00 84.00 78 MET A C 1
ATOM 601 O O . MET A 1 78 ? 1.804 12.779 -3.151 1.00 84.00 78 MET A O 1
ATOM 605 N N . ARG A 1 79 ? 0.210 12.849 -1.597 1.00 86.12 79 ARG A N 1
ATOM 606 C CA . ARG A 1 79 ? 0.184 14.318 -1.518 1.00 86.12 79 ARG A CA 1
ATOM 607 C C . ARG A 1 79 ? 1.337 14.870 -0.677 1.00 86.12 79 ARG A C 1
ATOM 609 O O . ARG A 1 79 ? 1.761 16.001 -0.897 1.00 86.12 79 ARG A O 1
ATOM 616 N N . HIS A 1 80 ? 1.791 14.104 0.315 1.00 75.56 80 HIS A N 1
ATOM 617 C CA . HIS A 1 80 ? 2.856 14.498 1.250 1.00 75.56 80 HIS A CA 1
ATOM 618 C C . HIS A 1 80 ? 4.230 13.919 0.90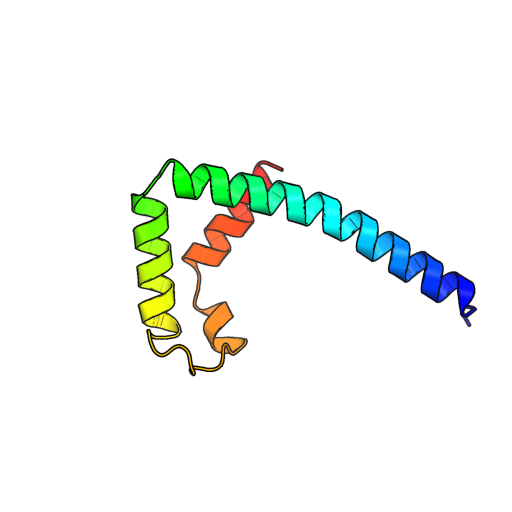4 1.00 75.56 80 HIS A C 1
ATOM 620 O O . HIS A 1 80 ? 5.193 14.201 1.618 1.00 75.56 80 HIS A O 1
ATOM 626 N N . THR A 1 81 ? 4.308 13.114 -0.155 1.00 66.62 81 THR A N 1
ATOM 627 C CA . THR A 1 81 ? 5.532 12.492 -0.670 1.00 66.62 81 THR A CA 1
ATOM 628 C C . THR A 1 81 ? 5.825 13.043 -2.054 1.00 66.62 81 THR A C 1
ATOM 630 O O . THR A 1 81 ? 6.981 13.454 -2.285 1.00 66.62 81 THR A O 1
#

Mean predicted aligned error: 5.07 Å

Radius of gyration: 16.99 Å; Cα contacts (8 Å, |Δi|>4): 33; chains: 1; bounding box: 37×32×48 Å

Secondary structure (DSSP, 8-state):
---HHHHHHHHHHHHHHHHHHHHHHHHHHHHHHHH-HHHHHHHHHHHHHHT-S-TT----HHHHTT-HHHHHHHHHHHH--

pLDDT: mean 91.32, std 4.81, range [66.62, 96.44]

Organism: NCBI:txid1433469

Foldseek 3Di:
DDDPVRVVVVVVVCVVVVVVLVVQLVVLLCVVCVVDVVLVVVQVVQCCVQQNDDPPTDDDPVSVVSSVSVVVSSVVSSVVD